Protein AF-A0A0A2EDU9-F1 (afdb_monomer)

pLDDT: mean 86.11, std 10.8, range [58.12, 97.44]

Radius of gyration: 12.81 Å; Cα contacts (8 Å, |Δi|>4): 145; chains: 1; bounding box: 31×24×30 Å

Nearest PDB structures (foldseek):
  8y7e-assembly1_3  TM=3.899E-01  e=4.456E-01  Homo sapiens
  5iu0-assembly1_I  TM=7.006E-01  e=2.432E+00  Arabidopsis thaliana
  1ir1-assembly1_S  TM=5.855E-01  e=2.432E+00  Spinacia oleracea
  1upp-assembly1_I  TM=5.775E-01  e=2.772E+00  Spinacia oleracea
  1xod-assembly2_B  TM=4.336E-01  e=4.377E+00  Xenopus tropicalis

Mean predicted aligned error: 5.37 Å

Organism: NCBI:txid28115

Structure (mmCIF, N/CA/C/O backbone):
data_AF-A0A0A2EDU9-F1
#
_entry.id   AF-A0A0A2EDU9-F1
#
loop_
_atom_site.group_PDB
_atom_site.id
_atom_site.type_symbol
_atom_site.label_atom_id
_atom_site.label_alt_id
_atom_site.label_comp_id
_atom_site.label_asym_id
_atom_site.label_entity_id
_atom_site.label_seq_id
_atom_site.pdbx_PDB_ins_code
_atom_site.Cartn_x
_atom_site.Cartn_y
_atom_site.Cartn_z
_atom_site.occupancy
_atom_site.B_iso_or_equiv
_atom_site.auth_seq_id
_atom_site.auth_comp_id
_atom_site.auth_asym_id
_atom_site.auth_atom_id
_atom_site.pdbx_PDB_model_num
ATOM 1 N N . MET A 1 1 ? 3.655 -12.240 10.132 1.00 77.88 1 MET A N 1
ATOM 2 C CA . MET A 1 1 ? 4.650 -11.987 9.068 1.00 77.88 1 MET A CA 1
ATOM 3 C C . MET A 1 1 ? 4.376 -10.641 8.411 1.00 77.88 1 MET A C 1
ATOM 5 O O . MET A 1 1 ? 5.227 -9.785 8.537 1.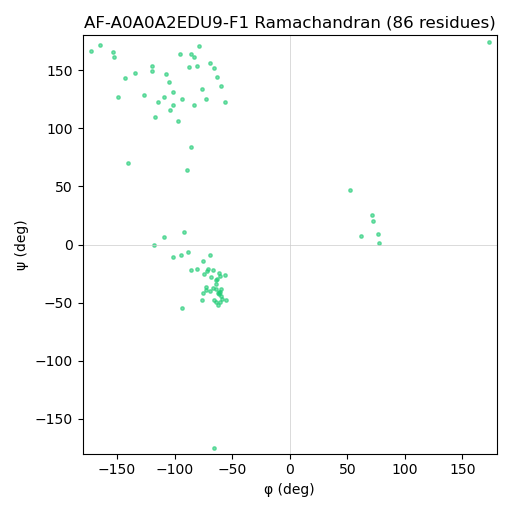00 77.88 1 MET A O 1
ATOM 9 N N . LEU A 1 2 ? 3.178 -10.402 7.852 1.00 87.31 2 LEU A N 1
ATOM 10 C CA . LEU A 1 2 ? 2.800 -9.083 7.306 1.00 87.31 2 LEU A CA 1
ATOM 11 C C . LEU A 1 2 ? 2.787 -7.980 8.373 1.00 87.31 2 LEU A C 1
ATOM 13 O O . LEU A 1 2 ? 3.494 -6.995 8.249 1.00 87.31 2 LEU A O 1
ATOM 17 N N . GLU A 1 3 ? 2.077 -8.201 9.483 1.00 90.56 3 GLU A N 1
ATOM 18 C CA . GLU A 1 3 ? 1.975 -7.234 10.594 1.00 90.56 3 GLU A CA 1
ATOM 19 C C . GLU A 1 3 ? 3.334 -6.806 11.173 1.00 90.56 3 GLU A C 1
ATOM 21 O O . GLU A 1 3 ? 3.458 -5.709 11.701 1.00 90.56 3 GLU A O 1
ATOM 26 N N . GLN A 1 4 ? 4.367 -7.650 11.063 1.00 92.62 4 GLN A N 1
ATOM 27 C CA . GLN A 1 4 ? 5.714 -7.315 11.544 1.00 92.62 4 GLN A CA 1
ATOM 28 C C . GLN A 1 4 ? 6.403 -6.270 10.659 1.00 92.62 4 GLN A C 1
ATOM 30 O O . GLN A 1 4 ? 7.306 -5.582 11.121 1.00 92.62 4 GLN A O 1
ATOM 35 N N . GLU A 1 5 ? 5.979 -6.149 9.401 1.00 95.00 5 GLU A N 1
ATOM 36 C CA . GLU A 1 5 ? 6.471 -5.150 8.457 1.00 95.00 5 GLU A CA 1
ATOM 37 C C . GLU A 1 5 ? 5.588 -3.888 8.426 1.00 95.00 5 GLU A C 1
ATOM 39 O O . GLU A 1 5 ? 5.972 -2.887 7.826 1.00 95.00 5 GLU A O 1
ATOM 44 N N . LEU A 1 6 ? 4.425 -3.892 9.083 1.00 93.81 6 LEU A N 1
ATOM 45 C CA . LEU A 1 6 ? 3.523 -2.738 9.177 1.00 93.81 6 LEU A CA 1
ATOM 46 C C . LEU A 1 6 ? 3.879 -1.869 10.389 1.00 93.81 6 LEU A C 1
ATOM 48 O O . LEU A 1 6 ? 3.128 -1.735 11.354 1.00 93.81 6 LEU A O 1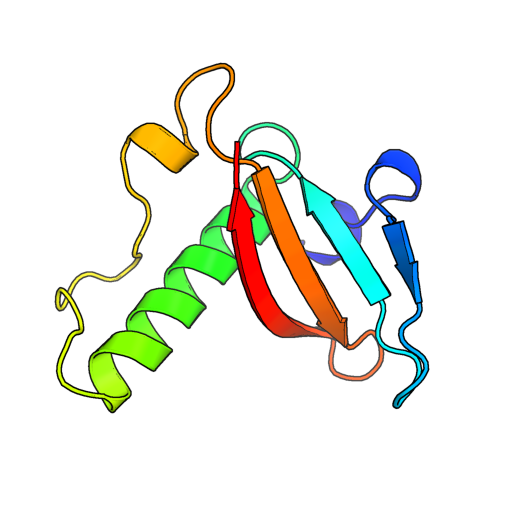
ATOM 52 N N . THR A 1 7 ? 5.080 -1.305 10.342 1.00 95.31 7 THR A N 1
ATOM 53 C CA . THR A 1 7 ? 5.687 -0.529 11.424 1.00 95.31 7 THR A CA 1
ATOM 54 C C . THR A 1 7 ? 5.278 0.948 11.390 1.00 95.31 7 THR A C 1
ATOM 56 O O . THR A 1 7 ? 4.764 1.459 10.393 1.00 95.31 7 THR A O 1
ATOM 59 N N . ALA A 1 8 ? 5.501 1.659 12.499 1.00 93.81 8 ALA A N 1
ATOM 60 C CA . ALA A 1 8 ? 5.077 3.053 12.661 1.00 93.81 8 ALA A CA 1
ATOM 61 C C . ALA A 1 8 ? 5.755 4.029 11.680 1.00 93.81 8 ALA A C 1
ATOM 63 O O . ALA A 1 8 ? 5.145 5.019 11.296 1.00 93.81 8 ALA A O 1
ATOM 64 N N . ASP A 1 9 ? 6.983 3.746 11.241 1.00 94.50 9 ASP A N 1
ATOM 65 C CA . ASP A 1 9 ? 7.711 4.521 10.224 1.00 94.50 9 ASP A CA 1
ATOM 66 C C . ASP A 1 9 ? 7.078 4.435 8.826 1.00 94.50 9 ASP A C 1
ATOM 68 O O . ASP A 1 9 ? 7.274 5.329 8.005 1.00 94.50 9 ASP A O 1
ATOM 72 N N . ARG A 1 10 ? 6.280 3.392 8.571 1.00 95.00 10 ARG A N 1
ATOM 73 C CA . ARG A 1 10 ? 5.572 3.157 7.300 1.00 95.00 10 ARG A CA 1
ATOM 74 C C . ARG A 1 10 ? 4.102 3.546 7.368 1.00 95.00 10 ARG A C 1
ATOM 76 O O . ARG A 1 10 ? 3.416 3.556 6.346 1.00 95.00 10 ARG A O 1
ATOM 83 N N . PHE A 1 11 ? 3.593 3.823 8.566 1.00 96.88 11 PHE A N 1
ATOM 84 C CA . PHE A 1 11 ? 2.210 4.212 8.783 1.00 96.88 11 PHE A CA 1
ATOM 85 C C . PHE A 1 11 ? 1.978 5.639 8.287 1.00 96.88 11 PHE A C 1
ATOM 87 O O . PHE A 1 11 ? 2.643 6.583 8.709 1.00 96.88 11 PHE A O 1
ATOM 94 N N . LEU A 1 12 ? 0.999 5.804 7.401 1.00 95.44 12 LEU A N 1
ATOM 95 C CA . LEU A 1 12 ? 0.640 7.105 6.855 1.00 95.44 12 LEU A CA 1
ATOM 96 C C . LEU A 1 12 ? -0.493 7.751 7.653 1.00 95.44 12 LEU A C 1
ATOM 98 O O . LEU A 1 12 ? -0.379 8.900 8.074 1.00 95.44 12 LEU A O 1
ATOM 102 N N . ARG A 1 13 ? -1.618 7.043 7.804 1.00 95.25 13 ARG A N 1
ATOM 103 C CA . ARG A 1 13 ? -2.799 7.498 8.559 1.00 95.25 13 ARG A CA 1
ATOM 104 C C . ARG A 1 13 ? -3.839 6.393 8.691 1.00 95.25 13 ARG A C 1
ATOM 106 O O . ARG A 1 13 ? -3.842 5.443 7.914 1.00 95.25 13 ARG A O 1
ATOM 113 N N . THR A 1 14 ? -4.809 6.590 9.576 1.00 94.56 14 THR A N 1
ATOM 114 C CA . THR A 1 14 ? -6.066 5.840 9.548 1.00 94.56 14 THR A CA 1
ATOM 115 C C . THR A 1 14 ? -7.028 6.412 8.505 1.00 94.56 14 THR A C 1
ATOM 117 O O . THR A 1 14 ? -6.985 7.587 8.129 1.00 94.56 14 THR A O 1
ATOM 120 N N . THR A 1 15 ? -7.911 5.560 8.002 1.00 90.25 15 THR A N 1
ATOM 121 C CA . THR A 1 15 ? -9.041 5.955 7.165 1.00 90.25 15 THR A CA 1
ATOM 122 C C . THR A 1 15 ? -10.243 6.312 8.040 1.00 90.25 15 THR A C 1
ATOM 124 O O . THR A 1 15 ? -10.437 5.755 9.119 1.00 90.25 15 THR A O 1
ATOM 127 N N . ASN A 1 16 ? -11.118 7.188 7.542 1.00 84.88 16 ASN A N 1
ATOM 128 C CA . ASN A 1 16 ? -12.355 7.557 8.246 1.00 84.88 16 ASN A CA 1
ATOM 129 C C . ASN A 1 16 ? -13.392 6.416 8.294 1.00 84.88 16 ASN A C 1
ATOM 131 O O . ASN A 1 16 ? -14.418 6.547 8.956 1.00 84.88 16 ASN A O 1
ATOM 135 N N . LYS A 1 17 ? -13.167 5.315 7.562 1.00 74.81 17 LYS A N 1
ATOM 136 C CA . LYS A 1 17 ? -14.110 4.203 7.420 1.00 74.81 17 LYS A CA 1
ATOM 137 C C . LYS A 1 17 ? -13.523 2.945 8.056 1.00 74.81 17 LYS A C 1
ATOM 139 O O . LYS A 1 17 ? -12.460 2.493 7.658 1.00 74.81 17 LYS A O 1
ATOM 144 N N . ALA A 1 18 ? -14.247 2.368 9.013 1.00 78.62 18 ALA A N 1
ATOM 145 C CA . ALA A 1 18 ? -13.932 1.084 9.656 1.00 78.62 18 ALA A CA 1
ATOM 146 C C . ALA A 1 18 ? -12.596 1.002 10.431 1.00 78.62 18 ALA A C 1
ATOM 148 O O . ALA A 1 18 ? -12.254 -0.070 10.916 1.00 78.6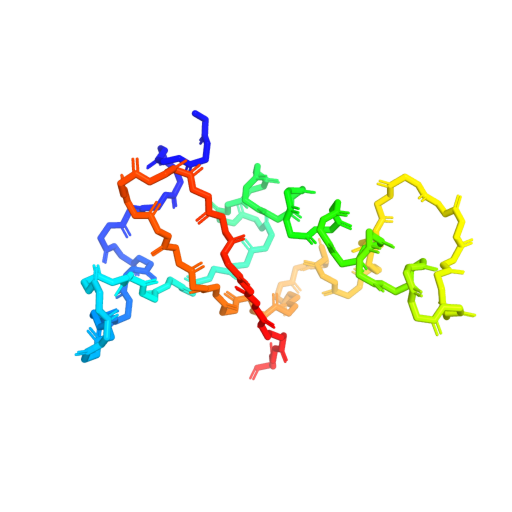2 18 ALA A O 1
ATOM 149 N N . GLY A 1 19 ? -11.869 2.112 10.607 1.00 87.94 19 GLY A N 1
ATOM 150 C CA . GLY A 1 19 ? -10.597 2.108 11.337 1.00 87.94 19 GLY A CA 1
ATOM 151 C C . GLY A 1 19 ? -9.453 1.434 10.578 1.00 87.94 19 GLY A C 1
ATOM 152 O O . GLY A 1 19 ? -8.473 1.042 11.199 1.00 87.94 19 GLY A O 1
ATOM 153 N N . ASN A 1 20 ? -9.566 1.305 9.251 1.00 94.94 20 ASN A N 1
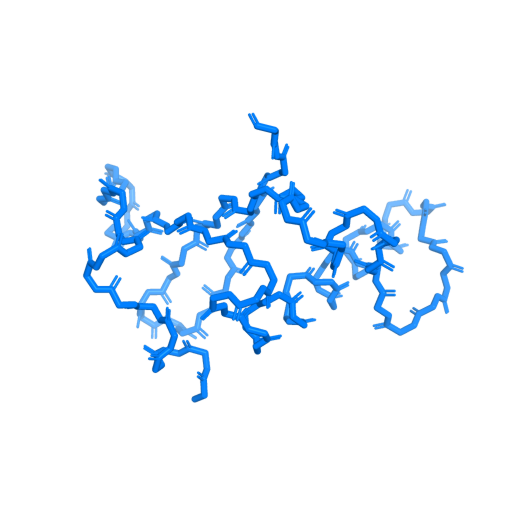ATOM 154 C CA . ASN A 1 20 ? -8.484 0.756 8.436 1.00 94.94 20 ASN A CA 1
ATOM 155 C C . ASN A 1 20 ? -7.273 1.684 8.450 1.00 94.94 20 ASN A C 1
ATOM 157 O O . ASN A 1 20 ? -7.413 2.907 8.544 1.00 94.94 20 ASN A O 1
ATOM 161 N N . GLU A 1 21 ? -6.100 1.108 8.269 1.00 96.44 21 GLU A N 1
ATOM 162 C CA . GLU A 1 21 ? -4.817 1.794 8.313 1.00 96.44 21 GLU A CA 1
ATOM 163 C C . GLU A 1 21 ? -4.239 1.912 6.904 1.00 96.44 21 GLU A C 1
ATOM 165 O O . GLU A 1 21 ? -4.451 1.051 6.051 1.00 96.44 21 GLU A O 1
ATOM 170 N N . ILE A 1 22 ? -3.528 3.001 6.633 1.00 96.69 22 ILE A N 1
ATOM 171 C CA . ILE A 1 22 ? -2.804 3.196 5.381 1.00 96.69 22 ILE A CA 1
ATOM 172 C C . ILE A 1 22 ? -1.318 3.097 5.675 1.00 96.69 22 ILE A C 1
ATOM 174 O O . ILE A 1 22 ? -0.807 3.847 6.507 1.00 96.69 22 ILE A O 1
ATOM 178 N N . TYR A 1 23 ? -0.635 2.229 4.936 1.00 97.44 23 TYR A N 1
ATOM 179 C CA . TYR A 1 23 ? 0.814 2.072 4.993 1.00 97.44 23 TYR A CA 1
ATOM 180 C C . TYR A 1 23 ? 1.440 2.356 3.637 1.00 97.44 23 TYR A C 1
ATOM 182 O O . TYR A 1 23 ? 0.822 2.101 2.601 1.00 97.44 23 TYR A O 1
ATOM 190 N N . VAL A 1 24 ? 2.668 2.868 3.657 1.00 96.75 24 VAL A N 1
ATOM 191 C CA . VAL A 1 24 ? 3.494 3.084 2.471 1.00 96.75 24 VAL A CA 1
ATOM 192 C C . VAL A 1 24 ? 4.845 2.412 2.675 1.00 96.75 24 VAL A C 1
ATOM 194 O O . VAL A 1 24 ? 5.495 2.641 3.690 1.00 96.75 24 VAL A O 1
ATOM 197 N N . PHE A 1 25 ? 5.267 1.598 1.712 1.00 95.00 25 PHE A N 1
ATOM 198 C CA . PHE A 1 25 ? 6.559 0.912 1.748 1.00 95.00 25 PHE A CA 1
ATOM 199 C C . PHE A 1 25 ? 7.081 0.615 0.341 1.00 95.00 25 PHE A C 1
ATOM 201 O O . PHE A 1 25 ? 6.329 0.584 -0.634 1.00 95.00 25 PHE A O 1
ATOM 208 N N . THR A 1 26 ? 8.373 0.349 0.245 1.00 93.75 26 THR A N 1
ATOM 209 C CA . THR A 1 26 ? 9.038 -0.263 -0.910 1.00 93.75 26 THR A CA 1
ATOM 210 C C . THR A 1 26 ? 9.179 -1.774 -0.713 1.00 93.75 26 THR A C 1
ATOM 212 O O . THR A 1 26 ? 9.069 -2.289 0.404 1.00 93.75 26 THR A O 1
ATOM 215 N N . ALA A 1 27 ? 9.455 -2.511 -1.792 1.00 91.50 27 ALA A N 1
ATOM 216 C CA . ALA A 1 27 ? 9.664 -3.957 -1.708 1.00 91.50 27 ALA A CA 1
ATOM 217 C C . ALA A 1 27 ? 10.847 -4.359 -0.808 1.00 91.50 27 ALA A C 1
ATOM 219 O O . ALA A 1 27 ? 10.832 -5.457 -0.253 1.00 91.50 27 ALA A O 1
ATOM 220 N N . GLU A 1 28 ? 11.853 -3.490 -0.665 1.00 91.62 28 GLU A N 1
ATOM 221 C CA . GLU A 1 28 ? 13.004 -3.714 0.217 1.00 91.62 28 GLU A CA 1
ATOM 222 C C . GLU A 1 28 ? 12.627 -3.583 1.698 1.00 91.62 28 GLU A C 1
ATOM 224 O O . GLU A 1 28 ? 13.080 -4.370 2.527 1.00 91.62 28 GLU A O 1
ATOM 229 N N . GLU A 1 29 ? 11.770 -2.618 2.035 1.00 93.69 29 GLU A N 1
ATOM 230 C CA . GLU A 1 29 ? 11.354 -2.353 3.417 1.00 93.69 29 GLU A CA 1
ATOM 231 C C . GLU A 1 29 ? 10.394 -3.419 3.959 1.00 93.69 29 GLU A C 1
ATOM 233 O O . GLU A 1 29 ? 10.445 -3.746 5.150 1.00 93.69 29 GLU A O 1
ATOM 238 N N . ALA A 1 30 ? 9.512 -3.935 3.099 1.00 94.31 30 ALA A N 1
ATOM 239 C CA . ALA A 1 30 ? 8.452 -4.870 3.470 1.00 94.31 30 ALA A CA 1
ATOM 240 C C . ALA A 1 30 ? 8.262 -5.980 2.407 1.00 94.31 30 ALA A C 1
ATOM 242 O O . ALA A 1 30 ? 7.268 -5.992 1.665 1.00 94.31 30 ALA A O 1
ATOM 243 N N . PRO A 1 31 ? 9.222 -6.918 2.281 1.00 92.69 31 PRO A N 1
ATOM 244 C CA . PRO A 1 31 ? 9.197 -7.956 1.252 1.00 92.69 31 PRO A CA 1
ATOM 245 C C . PRO A 1 31 ? 8.012 -8.927 1.374 1.00 92.69 31 PRO A C 1
ATOM 247 O O . PRO A 1 31 ? 7.538 -9.442 0.352 1.00 92.69 31 PRO A O 1
ATOM 250 N N . HIS A 1 32 ? 7.504 -9.197 2.581 1.00 93.31 32 HIS A N 1
ATOM 251 C CA . HIS A 1 32 ? 6.337 -10.061 2.769 1.00 93.31 32 HIS A CA 1
ATOM 252 C C . HIS A 1 32 ? 5.036 -9.349 2.394 1.00 93.31 32 HIS A C 1
ATOM 254 O O . HIS A 1 32 ? 4.214 -9.939 1.689 1.00 93.31 32 HIS A O 1
ATOM 260 N N . CYS A 1 33 ? 4.877 -8.081 2.773 1.00 93.56 33 CYS A N 1
ATOM 261 C CA . CYS A 1 33 ? 3.773 -7.234 2.331 1.00 93.56 33 CYS A CA 1
ATOM 262 C C . CYS A 1 33 ? 3.771 -7.077 0.812 1.00 93.56 33 CYS A C 1
ATOM 264 O O . CYS A 1 33 ? 2.731 -7.277 0.188 1.00 93.56 33 CYS A O 1
ATOM 266 N N . MET A 1 34 ? 4.930 -6.841 0.192 1.00 92.44 34 MET A N 1
ATOM 267 C CA . MET A 1 34 ? 5.037 -6.778 -1.268 1.00 92.44 34 MET A CA 1
ATOM 268 C C . MET A 1 34 ? 4.619 -8.094 -1.938 1.00 92.44 34 MET A C 1
ATOM 270 O O . MET A 1 34 ? 3.926 -8.092 -2.958 1.00 92.44 34 MET A O 1
ATOM 274 N N . LYS A 1 35 ? 5.011 -9.241 -1.368 1.00 90.94 35 LYS A N 1
ATOM 275 C CA . LYS A 1 35 ? 4.601 -10.555 -1.881 1.00 90.94 35 LYS A CA 1
ATOM 276 C C . LYS A 1 35 ? 3.080 -10.733 -1.830 1.00 90.94 35 LYS A C 1
ATOM 278 O O . LYS A 1 35 ? 2.509 -11.236 -2.796 1.00 90.94 35 LYS A O 1
ATOM 283 N N . GLU A 1 36 ? 2.435 -10.318 -0.740 1.00 92.75 36 GLU A N 1
ATOM 284 C CA . GLU A 1 36 ? 0.977 -10.409 -0.602 1.00 92.75 36 GLU A CA 1
ATOM 285 C C . GLU A 1 36 ? 0.244 -9.442 -1.538 1.00 92.75 36 GLU A C 1
ATOM 287 O O . GLU A 1 36 ? -0.728 -9.837 -2.182 1.00 92.75 36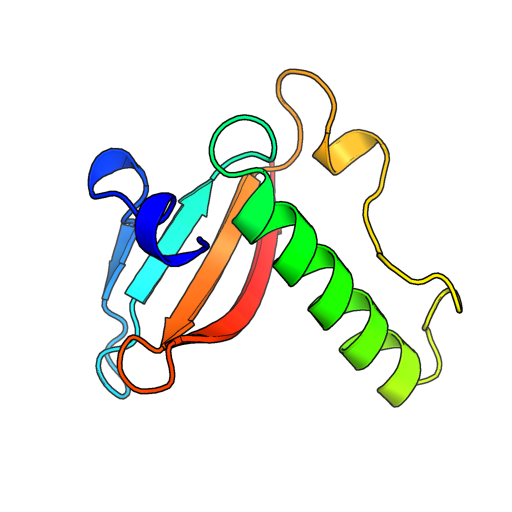 GLU A O 1
ATOM 292 N N . VAL A 1 37 ? 0.751 -8.215 -1.708 1.00 91.56 37 VAL A N 1
ATOM 293 C CA . VAL A 1 37 ? 0.238 -7.265 -2.709 1.00 91.56 37 VAL A CA 1
ATOM 294 C C . VAL A 1 37 ? 0.262 -7.892 -4.105 1.00 91.56 37 VAL A C 1
ATOM 296 O O . VAL A 1 37 ? -0.750 -7.862 -4.804 1.00 91.56 37 VAL A O 1
ATOM 299 N N . GLY A 1 38 ? 1.373 -8.519 -4.502 1.00 88.56 38 GLY A N 1
ATOM 300 C CA . GLY A 1 38 ? 1.478 -9.183 -5.804 1.00 88.56 38 GLY A CA 1
ATOM 301 C C . GLY A 1 38 ? 0.517 -10.369 -5.975 1.00 88.56 38 GLY A C 1
ATOM 302 O O . GLY A 1 38 ? 0.006 -10.587 -7.074 1.00 88.56 38 GLY A O 1
ATOM 303 N N . ARG A 1 39 ? 0.224 -11.113 -4.896 1.00 90.00 39 ARG A N 1
ATOM 304 C CA . ARG A 1 39 ? -0.777 -12.195 -4.897 1.00 90.00 39 ARG A CA 1
ATOM 305 C C . ARG A 1 39 ? -2.192 -11.646 -5.115 1.00 90.00 39 ARG A C 1
ATOM 307 O O . ARG A 1 39 ? -2.921 -12.158 -5.961 1.00 90.00 39 ARG A O 1
ATOM 314 N N . LEU A 1 40 ? -2.560 -10.596 -4.377 1.00 89.25 40 LEU A N 1
ATOM 315 C CA . LEU A 1 40 ? -3.880 -9.959 -4.459 1.00 89.25 40 LEU A CA 1
ATOM 316 C C . LEU A 1 40 ? -4.112 -9.266 -5.805 1.00 89.25 40 LEU A C 1
ATOM 318 O O . LEU A 1 40 ? -5.215 -9.326 -6.345 1.00 89.25 40 LEU A O 1
ATOM 322 N N . ARG A 1 41 ? -3.075 -8.640 -6.376 1.00 86.88 41 ARG A N 1
ATOM 323 C CA . ARG A 1 41 ? -3.143 -8.018 -7.707 1.00 86.88 41 ARG A CA 1
ATOM 324 C C . ARG A 1 41 ? -3.481 -9.046 -8.779 1.00 86.88 41 ARG A C 1
ATOM 326 O O . ARG A 1 41 ? -4.417 -8.834 -9.542 1.00 86.88 41 ARG A O 1
ATOM 333 N N . GLU A 1 42 ? -2.781 -10.175 -8.805 1.00 83.44 42 GLU A N 1
ATOM 334 C CA . GLU A 1 42 ? -3.081 -11.250 -9.755 1.00 83.44 42 GLU A CA 1
ATOM 335 C C . GLU A 1 42 ? -4.496 -11.816 -9.559 1.00 83.44 42 GLU A C 1
ATOM 337 O O . GLU A 1 42 ? -5.193 -12.049 -10.544 1.00 83.44 42 GLU A O 1
ATOM 342 N N . GLU A 1 43 ? -4.949 -12.001 -8.314 1.00 83.62 43 GLU A N 1
ATOM 343 C CA . GLU A 1 43 ? -6.317 -12.453 -8.020 1.00 83.62 43 GLU A CA 1
ATOM 344 C C . GLU A 1 43 ? -7.365 -11.482 -8.591 1.00 83.62 43 GLU A C 1
ATOM 346 O O . GLU A 1 43 ? -8.284 -11.905 -9.300 1.00 83.62 43 GLU A O 1
ATOM 351 N N . ALA A 1 44 ? -7.179 -10.177 -8.370 1.00 81.62 44 ALA A N 1
ATOM 352 C CA . ALA A 1 44 ? -8.052 -9.139 -8.904 1.00 81.62 44 ALA A CA 1
ATOM 353 C C . ALA A 1 44 ? -8.025 -9.098 -10.442 1.00 81.62 44 ALA A C 1
ATOM 355 O O . ALA A 1 44 ? -9.076 -9.141 -11.082 1.00 81.62 44 ALA A O 1
ATOM 356 N N . PHE A 1 45 ? -6.844 -9.071 -11.065 1.00 78.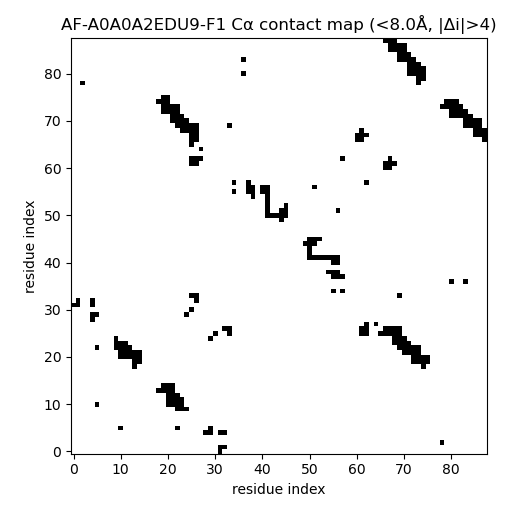25 45 PHE A N 1
ATOM 357 C CA . PHE A 1 45 ? -6.739 -9.023 -12.526 1.00 78.25 45 PHE A CA 1
ATOM 358 C C . PHE A 1 45 ? -7.309 -10.279 -13.190 1.00 78.25 45 PHE A C 1
ATOM 360 O O . PHE A 1 45 ? -7.983 -10.172 -14.217 1.00 78.25 45 PHE A O 1
ATOM 367 N N . ARG A 1 46 ? -7.099 -11.463 -12.602 1.00 77.56 46 ARG A N 1
ATOM 368 C CA . ARG A 1 46 ? -7.684 -12.719 -13.088 1.00 77.56 46 ARG A CA 1
ATOM 369 C C . ARG A 1 46 ? -9.205 -12.686 -13.038 1.00 77.56 46 ARG A C 1
ATOM 371 O O . ARG A 1 46 ? -9.838 -13.110 -14.001 1.00 77.56 46 ARG A O 1
ATOM 378 N N . HIS A 1 47 ? -9.784 -12.152 -11.963 1.00 74.31 47 HIS A N 1
ATOM 379 C CA . HIS A 1 47 ? -11.233 -12.004 -11.835 1.00 74.31 47 HIS A CA 1
ATOM 380 C C . HIS A 1 47 ? -11.833 -11.133 -12.951 1.00 74.31 47 HIS A C 1
ATOM 382 O O . HIS A 1 47 ? -12.890 -11.459 -13.484 1.00 74.31 47 HIS A O 1
ATOM 388 N N . TYR A 1 48 ? -11.132 -10.070 -13.358 1.00 76.50 48 TYR A N 1
ATOM 389 C CA . TYR A 1 48 ? -11.572 -9.160 -14.422 1.00 76.50 48 TYR A CA 1
ATOM 390 C C . TYR A 1 48 ? -11.065 -9.528 -15.832 1.00 76.50 48 TYR A C 1
ATOM 392 O O . TYR A 1 48 ? -11.217 -8.738 -16.761 1.00 76.50 48 TYR A O 1
ATOM 400 N N . GLY A 1 49 ? -10.476 -10.717 -16.021 1.00 66.94 49 GLY A N 1
ATOM 401 C CA . GLY A 1 49 ? -10.043 -11.213 -17.336 1.00 66.94 49 GLY A CA 1
ATOM 402 C C . GLY A 1 49 ? -8.747 -10.598 -17.888 1.00 66.94 49 GLY A C 1
ATOM 403 O O . GLY A 1 49 ? -8.411 -10.842 -19.042 1.00 66.94 49 GLY A O 1
ATOM 404 N N . GLY A 1 50 ? -8.015 -9.824 -17.080 1.00 67.06 50 GLY A N 1
ATOM 405 C CA . GLY A 1 50 ? -6.726 -9.205 -17.430 1.00 67.06 50 GLY A CA 1
ATOM 406 C C . GLY A 1 50 ? -5.512 -9.821 -16.723 1.00 67.06 50 GLY A C 1
ATOM 407 O O . GLY A 1 50 ? -4.416 -9.274 -16.806 1.00 67.06 50 GLY A O 1
ATOM 408 N N . GLY A 1 51 ? -5.705 -10.914 -15.979 1.00 62.16 51 GLY A N 1
ATOM 409 C CA . GLY A 1 51 ? -4.651 -11.581 -15.215 1.00 62.16 51 GLY A CA 1
ATOM 410 C C . GLY A 1 51 ? -3.556 -12.144 -16.111 1.00 62.16 51 GLY A C 1
ATOM 411 O O . GLY A 1 51 ? -3.822 -12.661 -17.195 1.00 62.16 51 GLY A O 1
ATOM 412 N N . THR A 1 52 ? -2.315 -12.082 -15.636 1.00 59.97 52 THR A N 1
ATOM 413 C CA . THR A 1 52 ? -1.168 -12.622 -16.379 1.00 59.97 52 THR A CA 1
ATOM 414 C C . THR A 1 52 ? -1.117 -14.151 -16.330 1.00 59.97 52 THR A C 1
ATOM 416 O O . THR A 1 52 ? -0.358 -14.769 -17.076 1.00 59.97 52 THR A O 1
ATOM 419 N N . GLY A 1 53 ? -1.892 -14.768 -15.428 1.00 61.44 53 GLY A N 1
ATOM 420 C CA . GLY A 1 53 ? -1.880 -16.204 -15.164 1.00 61.44 53 GLY A CA 1
ATOM 421 C C . GLY A 1 53 ? -0.691 -16.652 -14.310 1.00 61.44 53 GLY A C 1
ATOM 422 O O . GLY A 1 53 ? -0.555 -17.844 -14.033 1.00 61.44 53 GLY A O 1
ATOM 423 N N . LYS A 1 54 ? 0.176 -15.726 -13.880 1.00 61.59 54 LYS A N 1
ATOM 424 C CA . LYS A 1 54 ? 1.311 -16.015 -12.993 1.00 61.59 54 LYS A CA 1
ATOM 425 C C . LYS A 1 54 ? 0.832 -16.155 -11.547 1.00 61.59 54 LYS A C 1
ATOM 427 O O . LYS A 1 54 ? -0.325 -15.913 -11.237 1.00 61.59 54 LYS A O 1
ATOM 432 N N . ALA A 1 55 ? 1.704 -16.599 -10.644 1.00 58.12 55 ALA A N 1
ATOM 433 C CA . ALA A 1 55 ? 1.362 -16.715 -9.221 1.00 58.12 55 ALA A CA 1
ATOM 434 C C . ALA A 1 55 ? 1.451 -15.372 -8.467 1.00 58.12 55 ALA A C 1
ATOM 436 O O . ALA A 1 55 ? 0.888 -15.247 -7.382 1.00 58.12 55 ALA A O 1
ATOM 437 N N . ILE A 1 56 ? 2.198 -14.399 -9.006 1.00 61.97 56 ILE A N 1
ATOM 438 C CA . ILE A 1 56 ? 2.488 -13.100 -8.387 1.00 61.97 56 ILE A CA 1
ATOM 439 C C . ILE A 1 56 ? 2.656 -12.063 -9.507 1.00 61.97 56 ILE A C 1
ATOM 441 O O . ILE A 1 56 ? 3.481 -12.271 -10.399 1.00 61.97 56 ILE A O 1
ATOM 445 N N . ASP A 1 57 ? 1.925 -10.949 -9.429 1.00 64.12 57 ASP A N 1
ATOM 446 C CA . ASP A 1 57 ? 2.202 -9.737 -10.214 1.00 64.12 57 ASP A CA 1
ATOM 447 C C . ASP A 1 57 ? 3.245 -8.890 -9.468 1.00 64.12 57 ASP A C 1
ATOM 449 O O . ASP A 1 57 ? 2.913 -8.025 -8.659 1.00 64.12 57 ASP A O 1
ATOM 453 N N . ARG A 1 58 ? 4.522 -9.229 -9.660 1.00 62.75 58 ARG A N 1
ATOM 454 C CA . ARG A 1 58 ? 5.681 -8.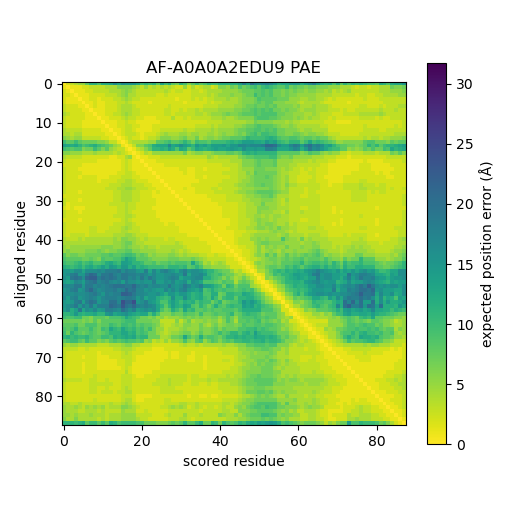421 -9.253 1.00 62.75 58 ARG A CA 1
ATOM 455 C C . ARG A 1 58 ? 6.402 -8.056 -10.540 1.00 62.75 58 ARG A C 1
ATOM 457 O O . ARG A 1 58 ? 6.953 -8.955 -11.178 1.00 62.75 58 ARG A O 1
ATOM 464 N N . ASP A 1 59 ? 6.363 -6.791 -10.941 1.00 69.62 59 ASP A N 1
ATOM 465 C CA . ASP A 1 59 ? 7.190 -6.343 -12.060 1.00 69.62 59 ASP A CA 1
ATOM 466 C C . ASP A 1 59 ? 8.614 -6.017 -11.571 1.00 69.62 59 ASP A C 1
ATOM 468 O O . ASP A 1 59 ? 8.870 -5.894 -10.371 1.00 69.62 59 ASP A O 1
ATOM 472 N N . GLU A 1 60 ? 9.587 -5.962 -12.484 1.00 71.31 60 GLU A N 1
ATOM 473 C CA . GLU A 1 60 ? 10.986 -5.681 -12.118 1.00 71.31 60 GLU A CA 1
ATOM 474 C C . GLU A 1 60 ? 11.147 -4.291 -11.476 1.00 71.31 60 GLU A C 1
ATOM 476 O O . GLU A 1 60 ? 12.051 -4.085 -10.663 1.00 71.31 60 GLU A O 1
ATOM 481 N N . PHE A 1 61 ? 10.226 -3.368 -11.770 1.00 77.06 61 PHE A N 1
ATOM 482 C CA . PHE A 1 61 ? 10.207 -2.009 -11.235 1.00 77.06 61 PHE A CA 1
ATOM 483 C C . PHE A 1 61 ? 9.751 -1.950 -9.772 1.00 77.06 61 PHE A C 1
ATOM 485 O O . PHE A 1 61 ? 10.140 -1.035 -9.049 1.00 77.06 61 PHE A O 1
ATOM 492 N N . ASP A 1 62 ? 8.972 -2.927 -9.302 1.00 77.12 62 ASP A N 1
ATOM 493 C CA . ASP A 1 62 ? 8.597 -3.030 -7.891 1.00 77.12 62 ASP A CA 1
ATOM 494 C C . ASP A 1 62 ? 9.808 -3.387 -7.002 1.00 77.12 62 ASP A C 1
ATOM 496 O O . ASP A 1 62 ? 9.823 -3.041 -5.824 1.00 77.12 62 ASP A O 1
ATOM 500 N N . THR A 1 63 ? 10.823 -4.084 -7.536 1.00 79.25 63 THR A N 1
ATOM 501 C CA . THR A 1 63 ? 11.917 -4.681 -6.731 1.00 79.25 63 THR A CA 1
ATOM 502 C C . THR A 1 63 ? 13.311 -4.142 -7.022 1.00 79.25 63 THR A C 1
ATOM 504 O O . THR A 1 63 ? 14.278 -4.598 -6.414 1.00 79.25 63 THR A O 1
ATOM 507 N N . MET A 1 64 ? 13.436 -3.212 -7.965 1.00 82.31 64 MET A N 1
ATOM 508 C CA . MET A 1 64 ? 14.696 -2.516 -8.209 1.00 82.31 64 MET A CA 1
ATOM 509 C C . MET A 1 64 ? 15.040 -1.567 -7.046 1.00 82.31 64 MET A C 1
ATOM 511 O O . MET A 1 64 ? 14.128 -1.083 -6.369 1.00 82.31 64 MET A O 1
ATOM 515 N N . PRO A 1 65 ? 16.326 -1.229 -6.848 1.00 77.44 65 PRO A N 1
ATOM 516 C CA . PRO A 1 65 ? 16.720 -0.184 -5.911 1.00 77.44 65 PRO A CA 1
ATOM 517 C C . PRO A 1 65 ? 16.024 1.140 -6.241 1.00 77.44 65 PRO A C 1
ATOM 519 O O . PRO A 1 65 ? 16.135 1.643 -7.361 1.00 77.44 65 PRO A O 1
ATOM 522 N N . GLY A 1 66 ? 15.287 1.692 -5.274 1.00 76.94 66 GLY A N 1
ATOM 523 C CA . GLY A 1 66 ? 14.442 2.874 -5.494 1.00 76.94 66 GLY A CA 1
ATOM 524 C C . GLY A 1 66 ? 13.186 2.607 -6.336 1.00 76.94 66 GLY A C 1
ATOM 525 O O . GLY A 1 66 ? 12.696 3.520 -6.997 1.00 76.94 66 GLY A O 1
ATOM 526 N N . GLY A 1 67 ? 12.700 1.363 -6.347 1.00 83.62 67 GLY A N 1
ATOM 527 C CA . GLY A 1 67 ? 11.492 0.939 -7.052 1.00 83.62 67 GLY A CA 1
ATOM 528 C C . GLY A 1 67 ? 10.196 1.557 -6.520 1.00 83.62 67 GLY A C 1
ATOM 529 O O . GLY A 1 67 ? 10.194 2.409 -5.628 1.00 83.62 67 GLY A O 1
ATOM 530 N N . TYR A 1 68 ? 9.066 1.118 -7.079 1.00 88.38 68 TYR A N 1
ATOM 531 C CA . TYR A 1 68 ? 7.761 1.699 -6.760 1.00 88.38 68 TYR A CA 1
ATOM 532 C C . TYR A 1 68 ? 7.400 1.596 -5.276 1.00 88.38 68 TYR A C 1
ATOM 534 O O . TYR A 1 68 ? 7.490 0.535 -4.648 1.00 88.38 68 TYR A O 1
ATOM 542 N N . LYS A 1 69 ? 6.865 2.698 -4.749 1.00 92.69 69 LYS A N 1
ATOM 543 C CA . LYS A 1 69 ? 6.201 2.716 -3.452 1.00 92.69 69 LYS A CA 1
ATOM 544 C C . LYS A 1 69 ? 4.817 2.105 -3.583 1.00 92.69 69 LYS A C 1
ATOM 546 O O . LYS A 1 69 ? 4.041 2.450 -4.477 1.00 92.69 69 LYS A O 1
ATOM 551 N N . GLN A 1 70 ? 4.502 1.227 -2.649 1.00 94.62 70 GLN A N 1
ATOM 552 C CA . GLN A 1 70 ? 3.198 0.612 -2.502 1.00 94.62 70 GLN A CA 1
ATOM 553 C C . GLN A 1 70 ? 2.468 1.324 -1.373 1.00 94.62 70 GLN A C 1
ATOM 555 O O . GLN A 1 70 ? 2.933 1.332 -0.237 1.00 94.62 70 GLN A O 1
ATOM 560 N N . LEU A 1 71 ? 1.321 1.916 -1.683 1.00 96.00 71 LEU A N 1
ATOM 561 C CA . LEU A 1 71 ? 0.339 2.335 -0.697 1.00 96.00 71 LEU A CA 1
ATOM 562 C C . LEU A 1 71 ? -0.665 1.203 -0.534 1.00 96.00 71 LEU A C 1
ATOM 564 O O . LEU A 1 71 ? -1.276 0.796 -1.518 1.00 96.00 71 LEU A O 1
ATOM 568 N N . ILE A 1 72 ? -0.877 0.726 0.685 1.00 96.31 72 ILE A N 1
ATOM 569 C CA . ILE A 1 72 ? -1.883 -0.300 0.972 1.00 96.31 72 ILE A CA 1
ATOM 570 C C . ILE A 1 72 ? -2.923 0.207 1.963 1.00 96.31 72 ILE A C 1
ATOM 572 O O . ILE A 1 72 ? -2.639 1.069 2.794 1.00 96.31 72 ILE A O 1
ATOM 576 N N . VAL A 1 73 ? -4.119 -0.370 1.891 1.00 96.00 73 VAL A N 1
ATOM 577 C CA . VAL A 1 73 ? -5.143 -0.254 2.929 1.00 96.00 73 VAL A CA 1
ATOM 578 C C . VAL A 1 73 ? -5.165 -1.560 3.709 1.00 96.00 73 VAL A C 1
ATOM 580 O O . VAL A 1 73 ? -5.484 -2.612 3.154 1.00 96.00 73 VAL A O 1
ATOM 583 N N . TRP A 1 74 ? -4.817 -1.486 4.984 1.00 96.06 74 TRP A N 1
ATOM 584 C CA . TRP A 1 74 ? -4.760 -2.603 5.913 1.00 96.06 74 TRP A CA 1
ATOM 585 C C . TRP A 1 74 ? -5.990 -2.620 6.820 1.00 96.06 74 TRP A C 1
ATOM 587 O O . TRP A 1 74 ? -6.358 -1.602 7.406 1.00 96.06 74 TRP A O 1
ATOM 597 N N . ASP A 1 75 ? -6.618 -3.785 6.934 1.00 95.19 75 ASP A N 1
ATOM 598 C CA . ASP A 1 75 ? -7.661 -4.072 7.912 1.00 95.19 7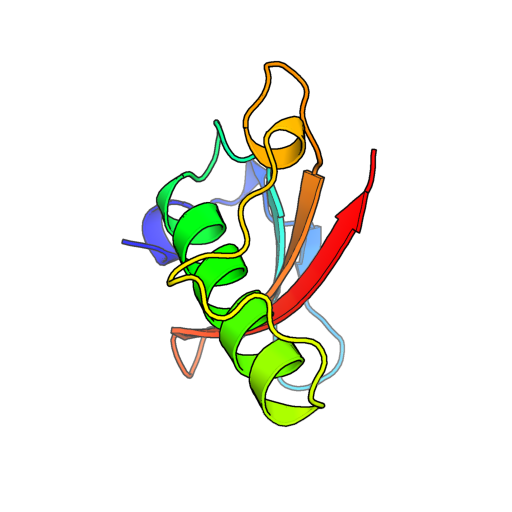5 ASP A CA 1
ATOM 599 C C . ASP A 1 75 ? -7.030 -4.783 9.120 1.00 95.19 75 ASP A C 1
ATOM 601 O O . ASP A 1 75 ? -6.693 -5.971 9.020 1.00 95.19 75 ASP A O 1
ATOM 605 N N . PRO A 1 76 ? -6.869 -4.100 10.268 1.00 92.62 76 PRO A N 1
ATOM 606 C CA . PRO A 1 76 ? -6.261 -4.701 11.449 1.00 92.62 76 PRO A CA 1
ATOM 607 C C . PRO A 1 76 ? -7.152 -5.757 12.119 1.00 92.62 76 PRO A C 1
ATOM 609 O O . PRO A 1 76 ? -6.635 -6.609 12.841 1.00 92.62 76 PRO A O 1
ATOM 612 N N . GLN A 1 77 ? -8.471 -5.742 11.889 1.00 92.19 77 GLN A N 1
ATOM 613 C CA . GLN A 1 77 ? -9.390 -6.727 12.471 1.00 92.19 77 GLN A CA 1
ATOM 614 C C . GLN A 1 77 ? -9.285 -8.062 11.737 1.00 92.19 77 GLN A C 1
ATOM 616 O O . GLN A 1 77 ? -9.146 -9.111 12.365 1.00 92.19 77 GLN A O 1
ATOM 621 N N . ASN A 1 78 ? -9.319 -8.016 10.404 1.00 93.56 78 ASN A N 1
ATOM 622 C CA . ASN A 1 78 ? -9.240 -9.207 9.555 1.00 93.56 78 ASN A CA 1
ATOM 62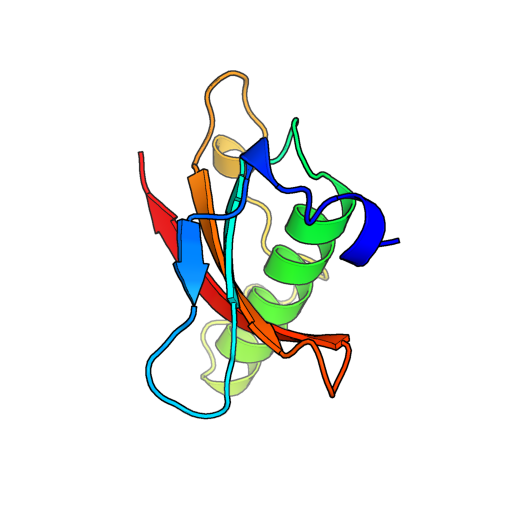3 C C . ASN A 1 78 ? -7.803 -9.604 9.197 1.00 93.56 78 ASN A C 1
ATOM 625 O O . ASN A 1 78 ? -7.591 -10.655 8.593 1.00 93.56 78 ASN A O 1
ATOM 629 N N . LYS A 1 79 ? -6.818 -8.778 9.568 1.00 93.75 79 LYS A N 1
ATOM 630 C CA . LYS A 1 79 ? -5.399 -8.948 9.235 1.00 93.75 79 LYS A CA 1
ATOM 631 C C . LYS A 1 79 ? -5.183 -9.137 7.734 1.00 93.75 79 LYS A C 1
ATOM 633 O O . LYS A 1 79 ? -4.477 -10.051 7.301 1.00 93.75 79 LYS A O 1
ATOM 638 N N . ALA A 1 80 ? -5.822 -8.276 6.948 1.00 93.75 80 ALA A N 1
ATOM 639 C CA . ALA A 1 80 ? -5.884 -8.404 5.500 1.00 93.75 80 ALA A CA 1
ATOM 640 C C . ALA A 1 80 ? -5.616 -7.074 4.792 1.00 93.75 80 ALA A C 1
ATOM 642 O O . ALA A 1 80 ? -5.991 -6.002 5.265 1.00 93.75 80 ALA A O 1
ATOM 643 N N . ILE A 1 81 ? -4.999 -7.154 3.613 1.00 94.94 81 ILE A N 1
ATOM 644 C CA . ILE A 1 81 ? -4.873 -6.013 2.705 1.00 94.94 81 ILE A CA 1
ATOM 645 C C . ILE A 1 81 ? -6.167 -5.922 1.892 1.00 94.94 81 ILE A C 1
ATOM 647 O O . ILE A 1 81 ? -6.517 -6.850 1.167 1.00 94.94 81 ILE A O 1
ATOM 651 N N . LEU A 1 82 ? -6.872 -4.798 2.005 1.00 93.19 82 LEU A N 1
ATOM 652 C CA . LEU A 1 82 ? -8.139 -4.555 1.306 1.00 93.19 82 LEU A CA 1
ATOM 653 C C . LEU A 1 82 ? -7.942 -3.993 -0.104 1.00 93.19 82 LEU A C 1
ATOM 655 O O . LEU A 1 82 ? -8.838 -4.060 -0.942 1.00 93.19 82 LEU A O 1
ATOM 659 N N . GLY A 1 83 ? -6.783 -3.394 -0.357 1.00 91.50 83 GLY A N 1
ATOM 660 C CA . GLY A 1 83 ? -6.438 -2.806 -1.640 1.00 91.50 83 GLY A CA 1
ATOM 661 C C . GLY A 1 83 ? -5.116 -2.060 -1.572 1.00 91.50 83 GLY A C 1
ATOM 662 O O . GLY A 1 83 ? -4.529 -1.898 -0.500 1.00 91.50 83 GLY A O 1
ATOM 663 N N . GLY A 1 84 ? -4.655 -1.586 -2.722 1.00 92.06 84 GLY A N 1
ATOM 664 C CA . GLY A 1 84 ? -3.432 -0.810 -2.792 1.00 92.06 84 GLY A CA 1
ATOM 665 C C . GLY A 1 84 ? -3.259 -0.067 -4.106 1.00 92.06 84 GLY A C 1
ATOM 666 O O . GLY A 1 84 ? -4.029 -0.240 -5.051 1.00 92.06 84 GLY A O 1
ATOM 667 N N . TYR A 1 85 ? -2.246 0.787 -4.132 1.00 90.44 85 TYR A N 1
ATOM 668 C CA . TYR A 1 85 ? -1.875 1.628 -5.257 1.00 90.44 85 TYR A CA 1
ATOM 669 C C . TYR A 1 85 ? -0.352 1.747 -5.335 1.00 90.44 85 TYR A C 1
ATOM 671 O O . TYR A 1 85 ? 0.313 1.837 -4.306 1.00 90.44 85 TYR A O 1
ATOM 679 N N . ARG A 1 86 ? 0.195 1.779 -6.552 1.00 89.88 86 ARG A N 1
ATOM 680 C CA . ARG A 1 86 ? 1.635 1.939 -6.803 1.00 89.88 86 ARG A CA 1
ATOM 681 C C . ARG A 1 86 ? 1.957 3.348 -7.295 1.00 89.88 86 ARG A C 1
ATOM 683 O O . ARG A 1 86 ? 1.208 3.888 -8.109 1.00 89.88 86 ARG A O 1
ATOM 690 N N . PHE A 1 87 ? 3.062 3.933 -6.840 1.00 87.56 87 PHE A N 1
ATOM 691 C CA . PHE A 1 87 ? 3.514 5.263 -7.272 1.00 87.56 87 PHE A CA 1
ATOM 692 C C . PHE A 1 87 ? 5.040 5.440 -7.144 1.00 87.56 87 PHE A C 1
ATOM 694 O O . PHE A 1 87 ? 5.707 4.612 -6.523 1.00 87.56 87 PHE A O 1
ATOM 701 N N . ILE A 1 88 ? 5.578 6.495 -7.775 1.00 82.50 88 ILE A N 1
ATOM 702 C CA . ILE A 1 88 ? 6.999 6.908 -7.733 1.00 82.50 88 ILE A CA 1
ATOM 703 C C . ILE A 1 88 ? 7.182 7.958 -6.638 1.00 82.50 88 ILE A C 1
ATOM 705 O O . ILE A 1 88 ? 6.378 8.918 -6.635 1.00 82.50 88 ILE A O 1
#

Sequence (88 aa):
MLEQELTADRFLRTTNKAGNEIYVFTAEEAPHCMKEVGRLREEAFRHYGGGTGKAIDRDEFDTMPGGYKQLIVWDPQNKAILGGYRFI

InterPro domains:
  IPR016181 Acyl-CoA N-acyltransferase [SSF55729] (20-88)
  IPR052351 L-ornithine N(alpha)-acyltransferase [PTHR37323] (2-87)

Foldseek 3Di:
DQVVLQDPVQWDAFDPPLRWTKGKDACVSGVPNQQQQQQVVQVVCVVVVNHPPDNGPDDPQRPPDVRWMKIFTADPVVRDTPDIDTDD

Secondary structure (DSSP, 8-state):
-HHHH--TTTEEEE-TTTT-EEEEE-TTT-HHHHHHHHHHHHHHHHHTT---SSS----HHHHSTT-PEEEEEEETTTTEEEEEEEE-

Solvent-accessible surface area (backbone atoms only — not comparable to full-atom values): 5073 Å² total; per-residue (Å²): 112,52,72,76,54,68,40,77,92,31,51,74,48,72,46,101,61,94,71,23,36,30,37,47,44,36,35,87,76,22,52,60,48,44,52,50,51,11,36,52,48,30,53,53,29,44,75,72,75,69,36,86,82,60,84,53,58,71,58,73,56,40,70,40,93,90,32,35,34,38,38,36,36,34,33,79,89,78,71,40,76,80,47,71,52,76,47,131